Protein AF-G1UNI5-F1 (afdb_monomer_lite)

pLDDT: mean 83.01, std 11.03, range [44.12, 93.44]

Foldseek 3Di:
DPLPKDKLVVVCVVVVHDSVVSVVLLVLLLVLEDVVLSCQAWPWDFDQDPPRDTDIITIGRPQLVVLSVCSVVDSVSSHVSSVVVD

Radius of gyration: 12.64 Å; chains: 1; bounding box: 37×26×30 Å

Secondary structure (DSSP, 8-state):
----EEEHHHHHHHTT--HHHHHHHHHHHHHHS-HHHHHHHSEEEEEE-TTS-EEEEEEEEGGGGHHHHHTTSHHHHHHHHHHTT-

Structure (mmCIF, N/CA/C/O backbone):
data_AF-G1UNI5-F1
#
_entry.id   AF-G1UNI5-F1
#
loop_
_atom_site.group_PDB
_atom_site.id
_atom_site.type_symbol
_atom_site.label_atom_id
_atom_site.label_alt_id
_atom_site.label_comp_id
_atom_site.label_asym_id
_atom_site.label_entity_id
_atom_site.label_seq_id
_atom_site.pdbx_PDB_ins_code
_atom_site.Cartn_x
_atom_site.Cartn_y
_atom_site.Cartn_z
_atom_site.occupancy
_atom_site.B_iso_or_equiv
_a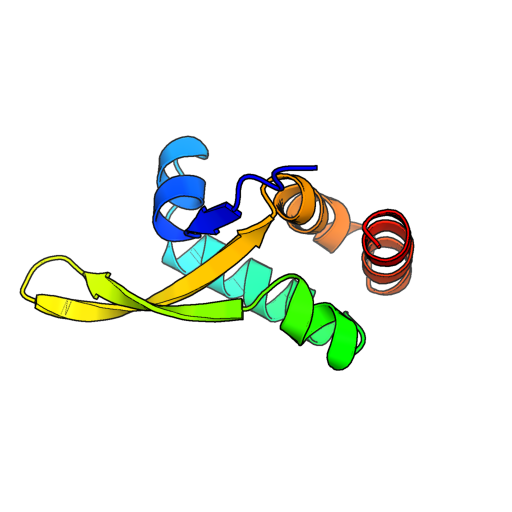tom_site.auth_seq_id
_atom_site.auth_comp_id
_atom_site.auth_asym_id
_atom_site.auth_atom_id
_atom_site.pdbx_PDB_model_num
ATOM 1 N N . MET A 1 1 ? 0.261 -19.175 -9.075 1.00 44.12 1 MET A N 1
ATOM 2 C CA . MET A 1 1 ? 0.681 -18.801 -7.708 1.00 44.12 1 MET A CA 1
ATOM 3 C C . MET A 1 1 ? -0.378 -17.879 -7.140 1.00 44.12 1 MET A C 1
ATOM 5 O O . MET A 1 1 ? -0.414 -16.715 -7.529 1.00 44.12 1 MET A O 1
ATOM 9 N N . ASP A 1 2 ? -1.257 -18.399 -6.286 1.00 48.03 2 ASP A N 1
ATOM 10 C CA . ASP A 1 2 ? -2.241 -17.619 -5.532 1.00 48.03 2 ASP A CA 1
ATOM 11 C C . ASP A 1 2 ? -1.506 -16.573 -4.700 1.00 48.03 2 ASP A C 1
ATOM 13 O O . ASP A 1 2 ? -1.011 -16.818 -3.600 1.00 48.03 2 ASP A O 1
ATOM 17 N N . THR A 1 3 ? -1.328 -15.393 -5.285 1.00 59.28 3 THR A N 1
ATOM 18 C CA . THR A 1 3 ? -0.639 -14.297 -4.626 1.00 59.28 3 THR A CA 1
ATOM 19 C C . THR A 1 3 ? -1.642 -13.726 -3.645 1.00 59.28 3 THR A C 1
ATOM 21 O O . THR A 1 3 ? -2.436 -12.863 -4.003 1.00 59.28 3 THR A O 1
ATOM 24 N N . GLN A 1 4 ? -1.661 -14.269 -2.427 1.00 80.94 4 GLN A N 1
ATOM 25 C CA . GLN A 1 4 ? -2.595 -13.856 -1.390 1.00 80.94 4 GLN A CA 1
ATOM 26 C C . GLN A 1 4 ? -2.433 -12.348 -1.153 1.00 80.94 4 GLN A C 1
ATOM 28 O O . GLN A 1 4 ? -1.444 -11.877 -0.579 1.00 80.94 4 GLN A O 1
ATOM 33 N N . THR A 1 5 ? -3.381 -11.574 -1.680 1.00 88.31 5 THR A N 1
ATOM 34 C CA . THR A 1 5 ? -3.413 -10.124 -1.502 1.00 88.31 5 THR A CA 1
ATOM 35 C C . THR A 1 5 ? -3.934 -9.800 -0.113 1.00 88.31 5 THR A C 1
ATOM 37 O O . THR A 1 5 ? -4.805 -10.498 0.405 1.00 88.31 5 THR A O 1
ATOM 40 N N . ILE A 1 6 ? -3.428 -8.725 0.475 1.00 92.12 6 ILE A N 1
ATOM 41 C CA . ILE A 1 6 ? -3.880 -8.197 1.758 1.00 92.12 6 ILE A CA 1
ATOM 42 C C . ILE A 1 6 ? -4.307 -6.741 1.585 1.00 92.12 6 ILE A C 1
ATOM 44 O O . ILE A 1 6 ? -3.736 -6.012 0.771 1.00 92.12 6 ILE A O 1
ATOM 48 N N . LEU A 1 7 ? -5.306 -6.312 2.355 1.00 93.38 7 LEU A N 1
ATOM 49 C CA . LEU A 1 7 ? -5.645 -4.900 2.480 1.00 93.38 7 LEU A CA 1
ATOM 50 C C . LEU A 1 7 ? -4.679 -4.207 3.439 1.00 93.38 7 LEU A C 1
ATOM 52 O O . LEU A 1 7 ? -4.301 -4.745 4.480 1.00 93.38 7 LEU A O 1
ATOM 56 N N . SER A 1 8 ? -4.315 -2.966 3.136 1.00 92.44 8 SER A N 1
ATOM 57 C CA . SER A 1 8 ? -3.433 -2.179 3.997 1.00 92.44 8 SER A CA 1
ATOM 58 C C . SER A 1 8 ? -4.006 -1.971 5.405 1.00 92.44 8 SER A C 1
ATOM 60 O O . SER A 1 8 ? -3.243 -1.824 6.353 1.00 92.44 8 SER A O 1
ATOM 62 N N . THR A 1 9 ? -5.328 -2.012 5.583 1.00 92.75 9 THR A N 1
ATOM 63 C CA . THR A 1 9 ? -5.987 -1.996 6.900 1.00 92.75 9 THR A CA 1
ATOM 64 C C . THR A 1 9 ? -5.648 -3.233 7.735 1.00 92.75 9 THR A C 1
ATOM 66 O O . THR A 1 9 ? -5.293 -3.100 8.908 1.00 92.75 9 THR A O 1
ATOM 69 N N . ASP A 1 10 ? -5.695 -4.425 7.140 1.00 91.81 10 ASP A N 1
ATOM 70 C CA . ASP A 1 10 ? -5.343 -5.678 7.815 1.00 91.81 10 ASP A CA 1
ATOM 71 C C . ASP A 1 10 ? -3.832 -5.808 8.014 1.00 91.81 10 ASP A C 1
ATOM 73 O O . ASP A 1 10 ? -3.388 -6.248 9.075 1.00 91.81 10 ASP A O 1
ATOM 77 N N . ALA A 1 11 ? -3.031 -5.343 7.051 1.00 91.00 11 ALA A N 1
ATOM 78 C CA . ALA A 1 11 ? -1.583 -5.249 7.214 1.00 91.00 11 ALA A CA 1
ATOM 79 C C . ALA A 1 11 ? -1.218 -4.324 8.387 1.00 91.00 11 ALA A C 1
ATOM 81 O O . AL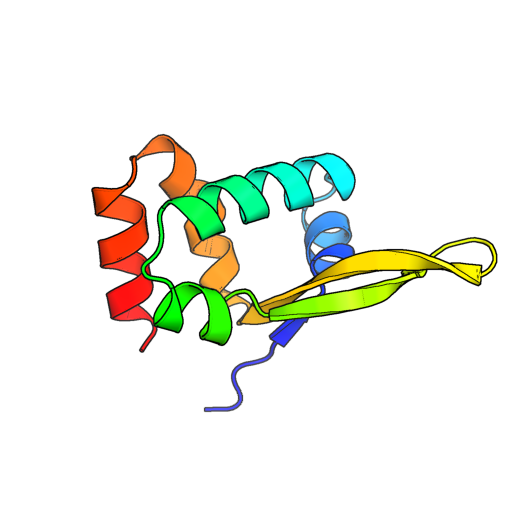A A 1 11 ? -0.430 -4.704 9.248 1.00 91.00 11 ALA A O 1
ATOM 82 N N . ALA A 1 12 ? -1.844 -3.145 8.480 1.00 91.81 12 ALA A N 1
ATOM 83 C CA . ALA A 1 12 ? -1.643 -2.218 9.592 1.00 91.81 12 ALA A CA 1
ATOM 84 C C . ALA A 1 12 ? -1.998 -2.855 10.942 1.00 91.81 12 ALA A C 1
ATOM 86 O O . ALA A 1 12 ? -1.238 -2.709 11.901 1.00 91.81 12 ALA A O 1
ATOM 87 N N . ARG A 1 13 ? -3.111 -3.603 11.005 1.00 91.19 13 ARG A N 1
ATOM 88 C CA . ARG A 1 13 ? -3.516 -4.347 12.204 1.00 91.19 13 ARG A CA 1
ATOM 89 C C . ARG A 1 13 ? -2.475 -5.401 12.588 1.00 91.19 13 ARG A C 1
ATOM 91 O O . ARG A 1 13 ? -2.065 -5.435 13.743 1.00 91.19 13 ARG A O 1
ATOM 98 N N . GLY A 1 14 ? -2.019 -6.213 11.634 1.00 90.00 14 GLY A N 1
ATOM 99 C CA . GLY A 1 14 ? -1.001 -7.243 11.867 1.00 90.00 14 GLY A CA 1
ATOM 100 C C . GLY A 1 14 ? 0.358 -6.676 12.294 1.00 90.00 14 GLY A C 1
ATOM 101 O O . GLY A 1 14 ? 1.041 -7.274 13.114 1.00 90.00 14 GLY A O 1
ATOM 102 N N . MET A 1 15 ? 0.720 -5.492 11.795 1.00 87.88 15 MET A N 1
ATOM 103 C CA . MET A 1 15 ? 1.940 -4.765 12.174 1.00 87.88 15 MET A CA 1
ATOM 104 C C . MET A 1 15 ? 1.788 -3.949 13.467 1.00 87.88 15 MET A C 1
ATOM 106 O O . MET A 1 15 ? 2.719 -3.239 13.841 1.00 87.88 15 MET A O 1
ATOM 110 N N . GLN A 1 16 ? 0.609 -3.972 14.104 1.00 90.44 16 GLN A N 1
ATOM 111 C CA . GLN A 1 16 ? 0.262 -3.133 15.259 1.00 90.44 16 GLN A CA 1
ATOM 112 C C . GLN A 1 16 ? 0.580 -1.639 15.038 1.00 90.44 16 GLN A C 1
ATOM 114 O O . GLN A 1 16 ? 0.997 -0.914 15.941 1.00 90.44 16 GLN A O 1
ATOM 119 N N . ARG A 1 17 ? 0.376 -1.152 13.807 1.00 88.25 17 ARG A N 1
ATOM 120 C CA . ARG A 1 17 ? 0.695 0.218 13.382 1.00 88.25 17 ARG A CA 1
ATOM 121 C C . ARG A 1 17 ? -0.573 0.977 13.008 1.00 88.25 17 ARG A C 1
ATOM 123 O O . ARG A 1 17 ? -1.519 0.416 12.463 1.00 88.25 17 ARG A O 1
ATOM 130 N N . LYS A 1 18 ? -0.585 2.296 13.229 1.00 92.00 18 LYS A N 1
ATOM 131 C CA . LYS A 1 18 ? -1.667 3.165 12.732 1.00 92.00 18 LYS A CA 1
ATOM 132 C C . LYS A 1 18 ? -1.767 3.070 11.205 1.00 92.00 18 LYS A C 1
ATOM 134 O O . LYS A 1 18 ? -0.782 3.322 10.508 1.00 92.00 18 LYS A O 1
ATOM 139 N N . HIS A 1 19 ? -2.970 2.797 10.697 1.00 91.75 19 HIS A N 1
ATOM 140 C CA . HIS A 1 19 ? -3.242 2.696 9.256 1.00 91.75 19 HIS A CA 1
ATOM 141 C C . HIS A 1 19 ? -2.861 3.970 8.494 1.00 91.75 19 HIS A C 1
ATOM 143 O O . HIS A 1 19 ? -2.220 3.888 7.453 1.00 91.75 19 HIS A O 1
ATOM 149 N N . SER A 1 20 ? -3.112 5.149 9.067 1.00 90.75 20 SER A N 1
ATOM 150 C CA . SER A 1 20 ? -2.709 6.433 8.478 1.00 90.75 20 SER A CA 1
ATOM 151 C C . SER A 1 20 ? -1.198 6.556 8.236 1.00 90.75 20 SER A C 1
ATOM 153 O O . SER A 1 20 ? -0.779 7.093 7.212 1.00 90.75 20 SER A O 1
ATOM 155 N N . LYS A 1 21 ? -0.366 6.024 9.142 1.00 90.00 21 LYS A N 1
ATOM 156 C CA . LYS A 1 21 ? 1.097 6.025 8.983 1.00 90.00 21 LYS A CA 1
ATOM 157 C C . LYS A 1 21 ? 1.528 5.044 7.890 1.00 90.00 21 LYS A C 1
ATOM 159 O O . LYS A 1 21 ? 2.403 5.372 7.098 1.00 90.00 21 LYS A O 1
ATOM 164 N N . LEU A 1 22 ? 0.874 3.884 7.812 1.00 90.56 22 LEU A N 1
ATOM 165 C CA . LEU A 1 22 ? 1.123 2.906 6.755 1.00 90.56 22 LEU A CA 1
ATOM 166 C C . LEU A 1 22 ? 0.756 3.448 5.365 1.00 90.56 22 LEU A C 1
ATOM 168 O O . LEU A 1 22 ? 1.534 3.289 4.433 1.00 90.56 22 LEU A O 1
ATOM 172 N N . ILE A 1 23 ? -0.389 4.123 5.221 1.00 92.00 23 ILE A N 1
ATOM 173 C CA . ILE A 1 23 ? -0.800 4.738 3.949 1.00 92.00 23 ILE A CA 1
ATOM 174 C C . ILE A 1 23 ? 0.224 5.767 3.472 1.00 92.00 23 ILE A C 1
ATOM 176 O O . ILE A 1 23 ? 0.578 5.758 2.297 1.00 92.00 23 ILE A O 1
ATOM 180 N N . ARG A 1 24 ? 0.741 6.611 4.374 1.00 90.88 24 ARG A N 1
ATOM 181 C CA . ARG A 1 24 ? 1.771 7.600 4.031 1.00 90.88 24 ARG A CA 1
ATOM 182 C C . ARG A 1 24 ? 3.044 6.943 3.494 1.00 90.88 24 ARG A C 1
ATOM 184 O O . ARG A 1 24 ? 3.617 7.432 2.522 1.00 90.88 24 ARG A O 1
ATOM 191 N N . ASP A 1 25 ? 3.468 5.838 4.099 1.00 89.06 25 ASP A N 1
ATOM 192 C CA . ASP A 1 25 ? 4.644 5.104 3.633 1.00 89.06 25 ASP A CA 1
ATOM 193 C C . ASP A 1 25 ? 4.384 4.410 2.293 1.00 89.06 25 ASP A C 1
ATOM 195 O O . ASP A 1 25 ? 5.229 4.468 1.404 1.00 89.06 25 ASP A O 1
ATOM 199 N N . LEU A 1 26 ? 3.200 3.820 2.105 1.00 89.88 26 LEU A N 1
ATOM 200 C CA . LEU A 1 26 ? 2.798 3.229 0.826 1.00 89.88 26 LEU A CA 1
ATOM 201 C C . LEU A 1 26 ? 2.708 4.281 -0.285 1.00 89.88 26 LEU A C 1
ATOM 203 O O . LEU A 1 26 ? 3.126 4.010 -1.405 1.00 89.88 26 LEU A O 1
ATOM 207 N N . ASP A 1 27 ? 2.225 5.489 0.010 1.00 91.06 27 ASP A N 1
ATOM 208 C CA . ASP A 1 27 ? 2.226 6.607 -0.939 1.00 91.06 27 ASP A CA 1
ATOM 209 C C . ASP A 1 27 ? 3.651 7.031 -1.321 1.00 91.06 27 ASP A C 1
ATOM 211 O O . ASP A 1 27 ? 3.920 7.301 -2.493 1.00 91.06 27 ASP A O 1
ATOM 215 N N . ARG A 1 28 ? 4.582 7.029 -0.358 1.00 88.50 28 ARG A N 1
ATOM 216 C CA . ARG A 1 28 ? 6.005 7.285 -0.617 1.00 88.50 28 ARG A CA 1
ATOM 217 C C . ARG A 1 28 ? 6.639 6.185 -1.472 1.00 88.50 28 ARG A C 1
ATOM 219 O O . ARG A 1 28 ? 7.363 6.498 -2.407 1.00 88.50 28 ARG A O 1
ATOM 226 N N . VAL A 1 29 ? 6.363 4.914 -1.187 1.00 88.06 29 VAL A N 1
ATOM 227 C CA . VAL A 1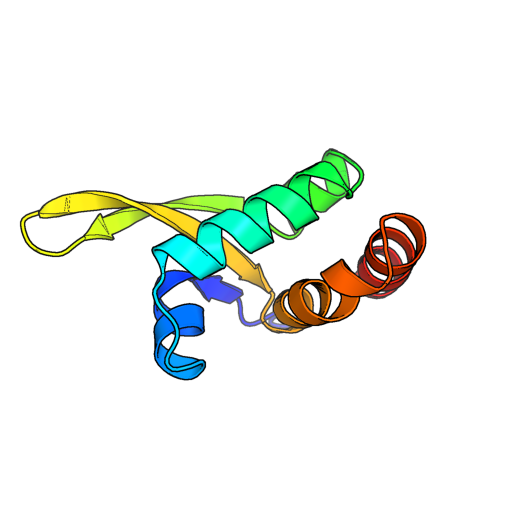 29 ? 6.840 3.789 -2.010 1.00 88.06 29 VAL A CA 1
ATOM 228 C C . VAL A 1 29 ? 6.261 3.889 -3.422 1.00 88.06 29 VAL A C 1
ATOM 230 O O . VAL A 1 29 ? 6.997 3.804 -4.402 1.00 88.06 29 VAL A O 1
ATOM 233 N N . ARG A 1 30 ? 4.957 4.155 -3.545 1.00 89.19 30 ARG A N 1
ATOM 234 C CA . ARG A 1 30 ? 4.274 4.302 -4.835 1.00 89.19 30 ARG A CA 1
ATOM 235 C C . ARG A 1 30 ? 4.877 5.416 -5.698 1.00 89.19 30 ARG A C 1
ATOM 237 O O . ARG A 1 30 ? 4.907 5.257 -6.910 1.00 89.19 30 ARG A O 1
ATOM 244 N N . SER A 1 31 ? 5.367 6.511 -5.107 1.00 88.56 31 SER A N 1
ATOM 245 C CA . SER A 1 31 ? 6.021 7.602 -5.855 1.00 88.56 31 SER A CA 1
ATOM 246 C C . SER A 1 31 ? 7.465 7.296 -6.284 1.00 88.56 31 SER A C 1
ATOM 248 O O . SER A 1 31 ? 8.016 7.976 -7.155 1.00 88.56 31 SER A O 1
ATOM 250 N N . MET A 1 32 ? 8.091 6.278 -5.687 1.00 86.06 32 MET A N 1
ATOM 251 C CA . MET A 1 32 ? 9.423 5.801 -6.068 1.00 86.06 32 MET A CA 1
ATOM 252 C C . MET A 1 32 ? 9.370 4.773 -7.200 1.00 86.06 32 MET A C 1
ATOM 254 O O . MET A 1 32 ? 10.314 4.703 -7.987 1.00 86.06 32 MET A O 1
ATOM 258 N N . LEU A 1 33 ? 8.276 4.015 -7.289 1.00 85.38 33 LEU A N 1
ATOM 259 C CA . LEU A 1 33 ? 8.078 2.959 -8.277 1.00 85.38 33 LEU A CA 1
ATOM 260 C C . LEU A 1 33 ? 7.725 3.498 -9.677 1.00 85.38 33 LEU A C 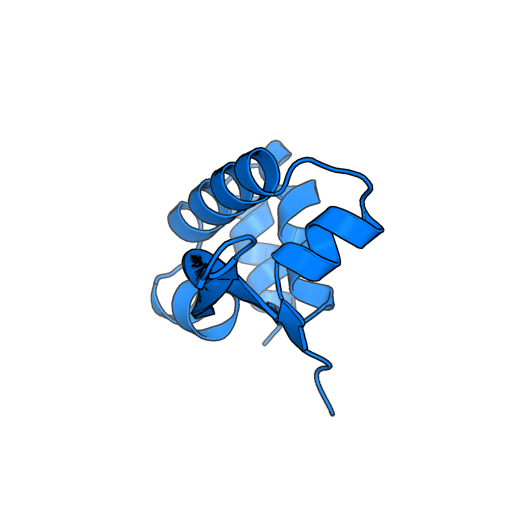1
ATOM 262 O O . LEU A 1 33 ? 7.080 4.543 -9.793 1.00 85.38 33 LEU A O 1
ATOM 266 N N . PRO A 1 34 ? 8.064 2.751 -10.746 1.00 86.94 34 PRO A N 1
ATOM 267 C CA . PRO A 1 34 ? 7.493 2.969 -12.073 1.00 86.94 34 PRO A CA 1
ATOM 268 C C . PRO A 1 34 ? 5.949 2.903 -12.048 1.00 86.94 34 PRO A C 1
ATOM 270 O O . PRO A 1 34 ? 5.402 2.067 -11.321 1.00 86.94 34 PRO A O 1
ATOM 273 N N . PRO A 1 35 ? 5.227 3.727 -12.837 1.00 86.56 35 PRO A N 1
ATOM 274 C CA . PRO A 1 35 ? 3.762 3.830 -12.779 1.00 86.56 35 PRO A CA 1
ATOM 275 C C . PRO A 1 35 ? 3.006 2.512 -13.003 1.00 86.56 35 PRO A C 1
ATOM 277 O O . PRO A 1 35 ? 2.062 2.213 -12.265 1.00 86.56 35 PRO A O 1
ATOM 280 N N . ASP A 1 36 ? 3.428 1.708 -13.980 1.00 87.62 36 ASP A N 1
ATOM 281 C CA . ASP A 1 36 ? 2.849 0.389 -14.264 1.00 87.62 36 ASP A CA 1
ATOM 282 C C . ASP A 1 36 ? 2.960 -0.544 -13.060 1.00 87.62 36 ASP A C 1
ATOM 284 O O . ASP A 1 36 ? 1.994 -1.172 -12.624 1.00 87.62 36 ASP A O 1
ATOM 288 N N . LEU A 1 37 ? 4.146 -0.567 -12.462 1.00 85.69 37 LEU A N 1
ATOM 289 C CA . LEU A 1 37 ? 4.489 -1.466 -11.374 1.00 85.69 37 LEU A CA 1
ATOM 290 C C . LEU A 1 37 ? 3.809 -1.033 -10.066 1.00 85.69 37 LEU A C 1
ATOM 292 O O . LEU A 1 37 ? 3.251 -1.856 -9.341 1.00 85.69 37 LEU A O 1
ATOM 296 N N . ALA A 1 38 ? 3.730 0.277 -9.821 1.00 88.31 38 ALA A N 1
ATOM 297 C CA . ALA A 1 38 ? 2.906 0.871 -8.773 1.00 88.31 38 ALA A CA 1
ATOM 298 C C . ALA A 1 38 ? 1.423 0.490 -8.903 1.00 88.31 38 ALA A C 1
ATOM 300 O O . ALA A 1 38 ? 0.759 0.224 -7.902 1.00 88.31 38 ALA A O 1
ATOM 301 N N . THR A 1 39 ? 0.886 0.475 -10.123 1.00 87.81 39 THR A N 1
ATOM 302 C CA . THR A 1 39 ? -0.526 0.153 -10.373 1.00 87.81 39 THR A CA 1
ATOM 303 C C . THR A 1 39 ? -0.817 -1.330 -10.178 1.00 87.81 39 THR A C 1
ATOM 305 O O . THR A 1 39 ? -1.872 -1.656 -9.647 1.00 87.81 39 THR A O 1
ATOM 308 N N . ARG A 1 40 ? 0.132 -2.215 -10.501 1.00 86.75 40 ARG A N 1
ATOM 309 C CA . ARG A 1 40 ? 0.015 -3.661 -10.257 1.00 86.75 40 ARG A CA 1
ATOM 310 C C . ARG A 1 40 ? 0.193 -4.042 -8.785 1.00 86.75 40 ARG A C 1
ATOM 312 O O . ARG A 1 40 ? -0.578 -4.839 -8.262 1.00 86.75 40 ARG A O 1
ATOM 319 N N . LEU A 1 41 ? 1.207 -3.491 -8.111 1.00 87.31 41 LEU A N 1
ATOM 320 C CA . LEU A 1 41 ? 1.562 -3.897 -6.745 1.00 87.31 41 LEU A CA 1
ATOM 321 C C . LEU A 1 41 ? 0.786 -3.157 -5.654 1.00 87.31 41 LEU A C 1
ATOM 323 O O . LEU A 1 41 ? 0.602 -3.710 -4.574 1.00 87.31 41 LEU A O 1
ATOM 327 N N . LEU A 1 42 ? 0.369 -1.913 -5.898 1.00 89.94 42 LEU A N 1
ATOM 328 C CA . LEU A 1 42 ? -0.257 -1.042 -4.899 1.00 89.94 42 LEU A CA 1
ATOM 329 C C . LEU A 1 42 ? -1.589 -0.505 -5.425 1.00 89.94 42 LEU A C 1
ATOM 331 O O . LEU A 1 42 ? -1.741 0.699 -5.640 1.00 89.94 42 LEU A O 1
ATOM 335 N N . VAL A 1 43 ? -2.568 -1.385 -5.626 1.00 92.25 43 VAL A N 1
ATOM 336 C CA . VAL A 1 43 ? -3.896 -1.010 -6.132 1.00 92.25 43 VAL A CA 1
ATOM 337 C C . VAL A 1 43 ? -4.623 -0.179 -5.077 1.00 92.25 43 VAL A C 1
ATOM 339 O O . VAL A 1 43 ? -4.758 -0.611 -3.936 1.00 92.25 43 VAL A O 1
ATOM 342 N N . ARG A 1 44 ? -5.067 1.032 -5.430 1.00 91.88 44 ARG A N 1
ATOM 343 C CA . ARG A 1 44 ? -5.870 1.872 -4.526 1.00 91.88 44 ARG A CA 1
ATOM 344 C C . ARG A 1 44 ? -7.274 1.289 -4.416 1.00 91.88 44 ARG A C 1
ATOM 346 O O . ARG A 1 44 ? -7.870 0.965 -5.435 1.00 91.88 44 ARG A O 1
ATOM 353 N N . GLU A 1 45 ? -7.790 1.195 -3.199 1.00 90.94 45 GLU A N 1
ATOM 354 C CA . GLU A 1 45 ? -9.126 0.664 -2.924 1.00 90.94 45 GLU A CA 1
ATOM 355 C C . GLU A 1 45 ? -9.773 1.492 -1.814 1.00 90.94 45 GLU A C 1
ATOM 357 O O . GLU A 1 45 ? -9.114 1.825 -0.828 1.00 90.94 45 GLU A O 1
ATOM 362 N N . ASP A 1 46 ? -11.047 1.839 -1.967 1.00 91.00 46 ASP A N 1
ATOM 363 C CA . ASP A 1 46 ? -11.825 2.473 -0.907 1.00 91.00 46 ASP A CA 1
ATOM 364 C C . ASP A 1 46 ? -12.541 1.387 -0.111 1.00 91.00 46 ASP A C 1
ATOM 366 O O . ASP A 1 46 ? -13.300 0.591 -0.660 1.00 91.00 46 ASP A O 1
ATOM 370 N N . VAL A 1 47 ? -12.287 1.337 1.195 1.00 88.88 47 VAL A N 1
ATOM 371 C CA . VAL A 1 47 ? -12.886 0.337 2.085 1.00 88.88 47 VAL A CA 1
ATOM 372 C C . VAL A 1 47 ? -13.793 1.010 3.097 1.00 88.88 47 VAL A C 1
ATOM 374 O O . VAL A 1 47 ? -13.543 2.133 3.535 1.00 88.88 47 VAL A O 1
ATOM 377 N N . THR A 1 48 ? -14.859 0.328 3.502 1.00 87.56 48 THR A N 1
ATOM 378 C CA . THR A 1 48 ? -15.770 0.853 4.519 1.00 87.56 48 THR A CA 1
ATOM 379 C C . THR A 1 48 ? -15.068 0.885 5.875 1.00 87.56 48 THR A C 1
ATOM 381 O O . THR A 1 48 ? -14.741 -0.145 6.464 1.00 87.56 48 THR A O 1
ATOM 384 N N . GLY A 1 49 ? -14.809 2.090 6.372 1.00 80.12 49 GLY A N 1
ATOM 385 C CA . GLY A 1 49 ? -14.249 2.331 7.691 1.00 80.12 49 GLY A CA 1
ATOM 386 C C . GLY A 1 49 ? -15.296 2.263 8.802 1.00 80.12 49 GLY A C 1
ATOM 387 O O . GLY A 1 49 ? -16.494 2.057 8.590 1.00 80.12 49 GLY A O 1
ATOM 388 N N . ARG A 1 50 ? -14.835 2.477 10.038 1.00 74.75 50 ARG A N 1
ATOM 389 C CA . ARG A 1 50 ? -15.715 2.530 11.212 1.00 74.75 50 ARG A CA 1
ATOM 390 C C . ARG A 1 50 ? -16.687 3.711 11.077 1.00 74.75 50 ARG A C 1
ATOM 392 O O . ARG A 1 50 ? -16.254 4.842 10.877 1.00 74.75 50 ARG A O 1
ATOM 399 N N . GLY A 1 51 ? -17.987 3.441 11.207 1.00 79.25 51 GLY A N 1
ATOM 400 C CA . GLY A 1 51 ? -19.043 4.449 11.051 1.00 79.25 51 GLY A CA 1
ATOM 401 C C . GLY A 1 51 ? -19.489 4.685 9.604 1.00 79.25 51 GLY A C 1
ATOM 402 O O . GLY A 1 51 ? -20.028 5.746 9.310 1.00 79.25 51 GLY A O 1
ATOM 403 N N . GLY A 1 52 ? -19.229 3.740 8.691 1.00 82.81 52 GLY A N 1
ATOM 404 C CA . GLY A 1 52 ? -19.746 3.771 7.316 1.00 82.81 52 GLY A CA 1
ATOM 405 C C . GLY A 1 52 ? -19.009 4.717 6.365 1.00 82.81 52 GLY A C 1
ATOM 406 O O . GLY A 1 52 ? -19.320 4.753 5.179 1.00 82.81 52 GLY A O 1
ATOM 407 N N . LYS A 1 53 ? -18.008 5.464 6.847 1.00 86.38 53 LYS A N 1
ATOM 408 C CA . LYS A 1 53 ? -17.187 6.339 6.001 1.00 86.38 53 LYS A CA 1
ATOM 409 C C . LYS A 1 53 ? -16.188 5.519 5.193 1.00 86.38 53 LYS A C 1
ATOM 411 O O . LYS A 1 53 ? -15.459 4.714 5.769 1.00 86.38 53 LYS A O 1
ATOM 416 N N . ALA A 1 54 ? -16.118 5.762 3.888 1.00 87.56 54 ALA A N 1
ATOM 417 C CA . ALA A 1 54 ? -15.060 5.212 3.052 1.00 87.56 54 ALA A CA 1
ATOM 418 C C . ALA A 1 54 ? -13.696 5.730 3.530 1.00 87.56 54 ALA A C 1
ATOM 420 O O . ALA A 1 54 ? -13.517 6.927 3.770 1.00 87.56 54 ALA A O 1
ATOM 421 N N . ILE A 1 55 ? -12.744 4.818 3.701 1.00 89.94 55 ILE A N 1
ATOM 422 C CA . ILE A 1 55 ? -11.352 5.132 3.998 1.00 89.94 55 ILE A CA 1
ATOM 423 C C . ILE A 1 55 ? -10.474 4.596 2.875 1.00 89.94 55 ILE A C 1
ATOM 425 O O . ILE A 1 55 ? -10.658 3.483 2.386 1.00 89.94 55 ILE A O 1
ATOM 429 N N . ARG A 1 56 ? -9.477 5.394 2.501 1.00 91.88 56 ARG A N 1
ATOM 430 C CA . ARG A 1 56 ? -8.521 5.029 1.464 1.00 91.88 56 ARG A CA 1
ATOM 431 C C . ARG 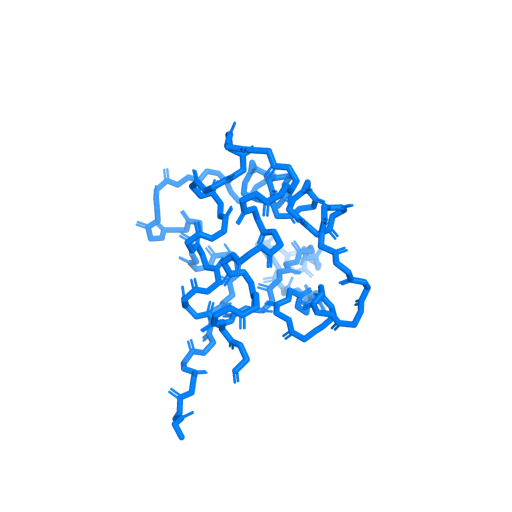A 1 56 ? -7.606 3.910 1.952 1.00 91.88 56 ARG A C 1
ATOM 433 O O . ARG A 1 56 ? -6.929 4.051 2.971 1.00 91.88 56 ARG A O 1
ATOM 440 N N . ALA A 1 57 ? -7.537 2.833 1.190 1.00 92.75 57 ALA A N 1
ATOM 441 C CA . ALA A 1 57 ? -6.676 1.689 1.422 1.00 92.75 57 ALA A CA 1
ATOM 442 C C . ALA A 1 57 ? -5.890 1.313 0.156 1.00 92.75 57 ALA A C 1
ATOM 444 O O . ALA A 1 57 ? -6.016 1.916 -0.912 1.00 92.75 57 ALA A O 1
ATOM 445 N N . TYR A 1 58 ? -5.017 0.326 0.322 1.00 93.44 58 TYR A N 1
ATOM 446 C CA . TYR A 1 58 ? -4.296 -0.311 -0.767 1.00 93.44 58 TYR A CA 1
ATOM 447 C C . TYR A 1 58 ? -4.530 -1.814 -0.683 1.00 93.44 58 TYR A C 1
ATOM 449 O O . TYR A 1 58 ? -4.384 -2.381 0.401 1.00 93.44 58 TYR A O 1
ATOM 457 N N . ARG A 1 59 ? -4.844 -2.451 -1.807 1.00 92.94 59 ARG A N 1
ATOM 458 C CA . ARG A 1 59 ? -4.729 -3.897 -1.976 1.00 92.94 59 ARG A CA 1
ATOM 459 C C . ARG A 1 59 ? -3.381 -4.191 -2.610 1.00 92.94 59 ARG A C 1
ATOM 461 O O . ARG A 1 59 ? -3.025 -3.620 -3.639 1.00 92.94 59 ARG A O 1
ATOM 468 N N . LEU A 1 60 ? -2.621 -5.057 -1.954 1.00 91.38 60 LEU A N 1
ATOM 469 C CA . LEU A 1 60 ? -1.267 -5.385 -2.364 1.00 91.38 60 LEU A CA 1
ATOM 470 C C . LEU A 1 60 ? -0.955 -6.864 -2.121 1.00 91.38 60 LEU A C 1
ATOM 472 O O . LEU A 1 60 ? -1.462 -7.446 -1.157 1.00 91.38 60 LEU A O 1
ATOM 476 N N . PRO A 1 61 ? -0.109 -7.491 -2.955 1.00 90.19 61 PRO A N 1
ATOM 477 C CA . PRO A 1 61 ? 0.502 -8.775 -2.638 1.00 90.19 61 PRO A CA 1
ATOM 478 C C . PRO A 1 61 ? 1.155 -8.733 -1.259 1.00 90.19 61 PRO A C 1
ATOM 480 O O . PRO A 1 61 ? 1.851 -7.768 -0.943 1.00 90.19 61 PRO A O 1
ATOM 483 N N . ARG A 1 62 ? 1.023 -9.790 -0.450 1.00 85.69 62 ARG A N 1
ATOM 484 C CA . ARG A 1 62 ? 1.675 -9.821 0.871 1.00 85.69 62 ARG A CA 1
ATOM 485 C C . ARG A 1 62 ? 3.192 -9.585 0.783 1.00 85.69 62 ARG A C 1
ATOM 487 O O . ARG A 1 62 ? 3.745 -8.893 1.631 1.00 85.69 62 ARG A O 1
ATOM 494 N N . ARG A 1 63 ? 3.842 -10.066 -0.287 1.00 84.12 63 ARG A N 1
ATOM 495 C CA . ARG A 1 63 ? 5.267 -9.815 -0.584 1.00 84.12 63 ARG A CA 1
ATOM 496 C C . ARG A 1 63 ? 5.607 -8.338 -0.814 1.00 84.12 63 ARG A C 1
ATOM 498 O O . ARG A 1 63 ? 6.680 -7.898 -0.422 1.00 84.12 63 ARG A O 1
ATOM 505 N N . ALA A 1 64 ? 4.678 -7.547 -1.353 1.00 85.44 64 ALA A N 1
ATOM 506 C CA . ALA A 1 64 ? 4.894 -6.122 -1.600 1.00 85.44 64 ALA A CA 1
ATOM 507 C C . ALA A 1 64 ? 5.005 -5.304 -0.299 1.00 85.44 64 ALA A C 1
ATOM 509 O O . ALA A 1 64 ? 5.517 -4.187 -0.327 1.00 85.44 64 ALA A O 1
ATOM 510 N N . LEU A 1 65 ? 4.619 -5.863 0.860 1.00 84.31 65 LEU A N 1
ATOM 511 C CA . LEU A 1 65 ? 4.909 -5.253 2.163 1.00 84.31 65 LEU A CA 1
ATOM 512 C C . LEU A 1 65 ? 6.417 -5.124 2.424 1.00 84.31 65 LEU A C 1
ATOM 514 O O . LEU A 1 65 ? 6.818 -4.206 3.134 1.00 84.31 65 LEU A O 1
ATOM 518 N N . ALA A 1 66 ? 7.258 -5.974 1.821 1.00 83.25 66 ALA A N 1
ATOM 519 C CA . ALA A 1 66 ? 8.713 -5.868 1.935 1.00 83.25 66 ALA A CA 1
ATOM 520 C C . ALA A 1 66 ? 9.247 -4.518 1.414 1.00 83.25 66 ALA A C 1
ATOM 522 O O . ALA A 1 66 ? 10.235 -4.002 1.936 1.00 83.25 66 ALA A O 1
ATOM 523 N N . LEU A 1 67 ? 8.554 -3.892 0.452 1.00 82.19 67 LEU A N 1
ATOM 524 C CA . LEU A 1 67 ? 8.925 -2.579 -0.091 1.00 82.19 67 LEU A CA 1
ATOM 525 C C . LEU A 1 67 ? 8.911 -1.474 0.977 1.00 82.19 67 LEU A C 1
ATOM 527 O O . LEU A 1 67 ? 9.653 -0.503 0.862 1.00 82.19 67 LEU A O 1
ATOM 531 N N . LEU A 1 68 ? 8.108 -1.629 2.037 1.00 78.56 68 LEU A N 1
ATOM 532 C CA . LEU A 1 68 ? 8.048 -0.674 3.147 1.00 78.56 68 LEU A CA 1
ATOM 533 C C . LEU A 1 68 ? 9.349 -0.626 3.948 1.00 78.56 68 LEU A C 1
ATOM 535 O O . LEU A 1 68 ? 9.725 0.440 4.426 1.00 78.56 68 LEU A O 1
ATOM 539 N N . PHE A 1 69 ? 10.039 -1.760 4.073 1.00 71.69 69 PHE A N 1
ATOM 540 C CA . PHE A 1 69 ? 11.313 -1.856 4.788 1.00 71.69 69 PHE A CA 1
ATOM 541 C C . PHE A 1 69 ? 12.489 -1.382 3.923 1.00 71.69 69 PHE A C 1
ATOM 543 O O . PHE A 1 69 ? 13.492 -0.914 4.448 1.00 71.69 69 PHE A O 1
ATOM 550 N N . MET A 1 70 ? 12.339 -1.408 2.595 1.00 68.31 70 MET A N 1
ATOM 551 C CA . MET A 1 70 ? 13.313 -0.846 1.650 1.00 68.31 70 MET A CA 1
ATOM 552 C C . MET A 1 70 ? 13.127 0.652 1.385 1.00 68.31 70 MET A C 1
ATOM 554 O O . MET A 1 70 ? 13.978 1.269 0.751 1.00 68.31 70 MET A O 1
ATOM 558 N N . GLY A 1 71 ? 12.061 1.268 1.904 1.00 58.12 71 GLY A N 1
ATOM 559 C CA . GLY A 1 71 ? 11.817 2.709 1.786 1.00 58.12 71 GLY A CA 1
ATOM 560 C C . GLY A 1 71 ? 12.877 3.593 2.463 1.00 58.12 71 GLY A C 1
ATOM 561 O O . GLY A 1 71 ? 12.999 4.765 2.101 1.00 58.12 71 GLY A O 1
ATOM 562 N N . GLU A 1 72 ? 13.664 3.047 3.399 1.00 55.66 72 GLU A N 1
ATOM 563 C CA . GLU A 1 72 ? 14.865 3.707 3.942 1.00 55.66 72 GLU A CA 1
ATOM 564 C C . GLU A 1 72 ? 16.081 3.597 3.007 1.00 55.66 72 GLU A C 1
ATOM 566 O O . GLU A 1 72 ? 16.910 4.501 2.984 1.00 55.66 72 GLU A O 1
ATOM 571 N N . ALA A 1 73 ? 16.149 2.559 2.165 1.00 56.72 73 ALA A N 1
ATOM 572 C CA . ALA A 1 73 ? 17.261 2.289 1.247 1.00 56.72 73 ALA A CA 1
ATOM 573 C C . ALA A 1 73 ? 17.208 3.108 -0.068 1.00 56.72 73 ALA A C 1
ATOM 575 O O . ALA A 1 73 ? 18.113 3.025 -0.898 1.00 56.72 73 ALA A O 1
ATOM 576 N N . GLY A 1 74 ? 16.172 3.936 -0.258 1.00 65.94 74 GLY A N 1
ATOM 577 C CA . GLY A 1 74 ? 16.046 4.864 -1.388 1.00 65.94 74 GLY A CA 1
ATOM 578 C C . GLY A 1 74 ? 15.403 4.272 -2.653 1.00 65.94 74 GLY A C 1
ATOM 579 O O . GLY A 1 74 ? 15.118 3.080 -2.751 1.00 65.94 74 GLY A O 1
ATOM 580 N N . ARG A 1 75 ? 15.152 5.139 -3.650 1.00 71.50 75 ARG A N 1
ATOM 581 C CA . ARG A 1 75 ? 14.397 4.823 -4.885 1.00 71.50 75 ARG A CA 1
ATOM 582 C C . ARG A 1 75 ? 14.945 3.599 -5.632 1.00 71.50 75 ARG A C 1
ATOM 584 O O . ARG A 1 75 ? 14.163 2.792 -6.117 1.00 71.50 75 ARG A O 1
ATOM 591 N N . VAL A 1 76 ? 16.269 3.458 -5.715 1.00 70.75 76 VAL A N 1
ATOM 592 C CA . VAL A 1 76 ? 16.931 2.362 -6.445 1.00 70.75 76 VAL A CA 1
ATOM 593 C C . VAL A 1 76 ? 16.614 1.005 -5.810 1.00 70.75 76 VAL A C 1
ATOM 595 O O . VAL A 1 76 ? 16.191 0.098 -6.519 1.00 70.75 76 VAL A O 1
ATOM 598 N N . ALA A 1 77 ? 16.731 0.879 -4.486 1.00 74.00 77 ALA A N 1
ATOM 599 C CA . ALA A 1 77 ? 16.444 -0.369 -3.775 1.00 74.00 77 ALA A CA 1
ATOM 600 C C . ALA A 1 77 ? 14.969 -0.784 -3.904 1.00 74.00 77 ALA A C 1
ATOM 602 O O . ALA A 1 77 ? 14.664 -1.949 -4.158 1.00 74.00 77 ALA A O 1
ATOM 603 N N . VAL A 1 78 ? 14.057 0.188 -3.799 1.00 74.94 78 VAL A N 1
ATOM 604 C CA . VAL A 1 78 ? 12.614 -0.039 -3.959 1.00 74.94 78 VAL A CA 1
ATOM 605 C C . VAL A 1 78 ? 12.283 -0.540 -5.369 1.00 74.94 78 VAL A C 1
ATOM 607 O O . VAL A 1 78 ? 11.539 -1.507 -5.500 1.00 74.94 78 VAL A O 1
ATOM 610 N N . THR A 1 79 ? 12.856 0.059 -6.418 1.00 72.31 79 THR A N 1
ATOM 611 C CA . THR A 1 79 ? 12.629 -0.377 -7.807 1.00 72.31 79 THR A CA 1
ATOM 612 C C . THR A 1 79 ? 13.212 -1.763 -8.084 1.00 72.31 79 THR A C 1
ATOM 614 O O . THR A 1 79 ? 12.529 -2.591 -8.682 1.00 72.31 79 THR A O 1
ATOM 617 N N . TRP A 1 80 ? 14.432 -2.047 -7.615 1.00 73.88 80 TRP A N 1
ATOM 618 C CA . TRP A 1 80 ? 15.073 -3.357 -7.785 1.00 73.88 80 TRP A CA 1
ATOM 619 C C . TRP A 1 80 ? 14.254 -4.487 -7.169 1.00 73.88 80 TRP A C 1
ATOM 621 O O . TRP A 1 80 ? 13.966 -5.483 -7.829 1.00 73.88 80 TRP A O 1
ATOM 631 N N . ALA A 1 81 ? 13.832 -4.326 -5.917 1.00 77.88 81 ALA A N 1
ATOM 632 C CA . ALA A 1 81 ? 13.048 -5.355 -5.256 1.00 77.88 81 ALA A CA 1
ATOM 633 C C . ALA A 1 81 ? 11.663 -5.533 -5.869 1.00 77.88 81 ALA A C 1
ATOM 635 O O . ALA A 1 81 ? 11.146 -6.645 -5.901 1.00 77.88 81 ALA A O 1
ATOM 636 N N . ALA A 1 82 ? 11.059 -4.454 -6.361 1.00 75.12 82 ALA A N 1
ATOM 637 C CA . ALA A 1 82 ? 9.778 -4.543 -7.037 1.00 75.12 82 ALA A CA 1
ATOM 638 C C . ALA A 1 82 ? 9.888 -5.298 -8.376 1.00 75.12 82 ALA A C 1
ATOM 640 O O . ALA A 1 82 ? 8.974 -6.044 -8.713 1.00 75.12 82 ALA A O 1
ATOM 641 N N . GLY A 1 83 ? 11.024 -5.187 -9.075 1.00 72.69 83 GLY A N 1
ATOM 642 C CA . GLY A 1 83 ? 11.337 -5.998 -10.257 1.00 72.69 83 GLY A CA 1
ATOM 643 C C . GLY A 1 83 ? 11.515 -7.493 -9.960 1.00 72.69 83 GLY A C 1
ATOM 644 O O . GLY A 1 83 ? 11.154 -8.316 -10.786 1.00 72.69 83 GLY A O 1
ATOM 645 N N . MET A 1 84 ? 11.977 -7.872 -8.761 1.00 74.94 84 MET A N 1
ATOM 646 C CA . MET A 1 84 ? 12.023 -9.287 -8.337 1.00 74.94 84 MET A CA 1
ATOM 647 C C . MET A 1 84 ? 10.637 -9.882 -8.024 1.00 74.94 84 MET A C 1
ATOM 649 O O . MET A 1 84 ? 10.535 -11.066 -7.709 1.00 74.94 84 MET A O 1
ATOM 653 N N . MET A 1 85 ? 9.584 -9.057 -8.009 1.00 71.69 85 MET A N 1
ATOM 654 C CA . MET A 1 85 ? 8.216 -9.464 -7.675 1.00 71.69 85 MET A CA 1
ATOM 655 C C . MET A 1 85 ? 7.289 -9.568 -8.895 1.00 71.69 85 MET A C 1
ATOM 657 O O . MET A 1 85 ? 6.108 -9.885 -8.681 1.00 71.69 85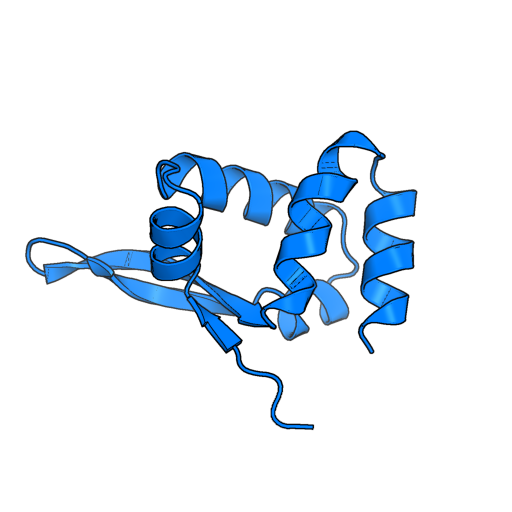 MET A O 1
ATOM 661 N N . GLU A 1 86 ? 7.792 -9.291 -10.108 1.00 58.50 86 GLU A N 1
ATOM 662 C CA . GLU A 1 86 ? 7.181 -9.754 -11.369 1.00 58.50 86 GLU A CA 1
ATOM 663 C C . GLU A 1 86 ? 7.234 -11.283 -11.462 1.00 58.50 86 GLU A C 1
ATOM 665 O O . GLU A 1 86 ? 6.190 -11.858 -11.843 1.00 58.50 86 GLU A O 1
#

Sequence (86 aa):
MDTQTILSTDAARGMQRKHSKLIRDLDRVRSMLPPDLATRLLVREDVTGRGGKAIRAYRLPRRALALLFMGEAGRVAVTWAAGMME